Protein 3B79 (pdb70)

Sequence (122 aa):
AKKDPLLNSLIIYVSSRRYYYGLANSPEEALVNGLPLSDDGKLTPFLLLLPRAAEERAGLVAKENRAEELEKISSSSLILPAILVLKGGDDSCVLNSINEETRREAEEVTTLESGVPISSIPLEEDLLEEQYTGRYFLLVKKKQ

CATH classification: 3.90.70.10

Radius of gyration: 13.45 Å; Cα contacts (8 Å, |Δi|>4): 262; chains: 1; bounding box: 28×36×29 Å

Nearest PDB structures (foldseek):
  3b79-assembly1_A  TM=1.005E+00  e=9.082E-26  Vibrio parahaemolyticus RIMD 2210633
  3zua-assembly1_A  TM=8.949E-01  e=6.533E-08  Escherichia coli
  7sgr-assembly1_E  TM=8.546E-01  e=3.065E-07  Escherichia coli CFT073
  8vpb-assembly1_B  TM=8.037E-01  e=1.055E-06  Acetivibrio thermocellus ATCC 27405
  8dck-assembly1_E  TM=7.657E-01  e=1.177E-05  Escherichia coli CFT073

Organism: Vibrio parahaemolyticus serotype O3:K6 (strain RIMD 2210633) (NCBI:txid223926)

Foldseek 3Di:
DDAWLLLALVVVLVVVVFDDDSCQLCPPHDDDVPYDAPVSSQSSQVSRQKGKDKDFDQPVPDDLVQPQKWFQWPPNHIWTFNAADVQQWTFIGTVVNSHTDIDHNVVCNVTTDRMIMRMGGD

InterPro domains:
  IPR003439 ABC transporter-like, ATP-binding domain [PF00005] (487-635)
  IPR003439 ABC transporter-like, ATP-binding domain [PS50893] (469-704)
  IPR003593 AAA+ ATPase domain [SM00382] (495-681)
  IPR005074 Peptidase C39, bacteriocin processing [PS50990] (2-121)
  IPR011527 ABC transporter type 1, transmembrane domain [PF00664] (158-420)
  IPR011527 ABC transporter type 1, transmembrane domain [PS50929] (157-435)
  IPR017750 ATPase, type I secretion system [TIGR03375] (3-698)
  IPR017871 ABC transporter-like, conserved site [PS00211] (607-621)
  IPR027417 P-loop containing nucleoside triphosphate hydrolase [G3DSA:3.40.50.300] (462-703)
  IPR027417 P-loop containing nucleoside triphosphate hydrolase [SSF52540] (459-693)
  IPR036640 ABC transporter type 1, transmembrane domain superfamily [G3DSA:1.20.1560.10] (142-454)
  IPR036640 ABC transporter type 1, transmembrane domain superfamily [SSF90123] (138-452)
  IPR039421 Type 1 protein exporter [PTHR24221] (118-696)

Structure (mmCIF, N/CA/C/O backbone):
data_3B79
#
_entry.id   3B79
#
_cell.length_a   46.173
_cell.length_b   46.173
_cell.length_c   105.975
_cell.angle_alpha   90.00
_cell.angle_beta   90.00
_cell.angle_gamma   90.00
#
_symmetry.space_group_name_H-M   'P 43 21 2'
#
loop_
_entity.id
_entity.type
_entity.pdbx_description
1 polymer 'Toxin secretion ATP-binding protein'
2 water water
#
loop_
_atom_site.group_PDB
_atom_site.id
_atom_site.type_symbol
_atom_site.label_atom_id
_atom_site.label_alt_id
_atom_site.label_comp_id
_atom_site.label_asym_id
_atom_site.label_entity_id
_atom_site.label_seq_id
_atom_site.pdbx_PDB_ins_code
_atom_site.Cartn_x
_atom_site.Cartn_y
_atom_site.Cartn_z
_atom_site.occupancy
_atom_site.B_iso_or_equiv
_atom_site.auth_seq_id
_atom_site.auth_comp_id
_atom_site.auth_asym_id
_atom_site.auth_atom_id
_atom_site.pdbx_PDB_model_num
ATOM 1 N N . ALA A 1 3 ? 17.127 29.823 13.862 1.00 30.64 0 ALA A N 1
ATOM 2 C CA . ALA A 1 3 ? 17.020 28.355 14.118 1.00 29.63 0 ALA A CA 1
ATOM 3 C C . ALA A 1 3 ? 16.128 28.120 15.336 1.00 28.60 0 ALA A C 1
ATOM 4 O O . ALA A 1 3 ? 16.471 28.547 16.425 1.00 30.20 0 ALA A O 1
ATOM 22 N N A LYS A 1 5 ? 14.756 26.092 18.403 0.50 23.83 2 LYS A N 1
ATOM 23 N N B LYS A 1 5 ? 14.733 26.215 18.462 0.50 23.87 2 LYS A N 1
ATOM 24 C CA A LYS A 1 5 ? 15.283 25.049 19.308 0.50 22.06 2 LYS A CA 1
ATOM 25 C CA B LYS A 1 5 ? 15.318 25.253 19.413 0.50 22.00 2 LYS A CA 1
ATOM 26 C C A LYS A 1 5 ? 14.232 24.427 20.226 0.50 19.79 2 LYS A C 1
ATOM 27 C C B LYS A 1 5 ? 14.322 24.650 20.418 0.50 19.92 2 LYS A C 1
ATOM 28 O O A LYS A 1 5 ? 14.478 23.395 20.851 0.50 19.28 2 LYS A O 1
ATOM 29 O O B LYS A 1 5 ? 14.672 23.816 21.252 0.50 20.43 2 LYS A O 1
ATOM 40 N N . ASP A 1 6 ? 13.067 25.054 20.304 1.00 16.29 3 ASP A N 1
ATOM 41 C CA . ASP A 1 6 ? 12.025 24.619 21.227 1.00 15.70 3 ASP A CA 1
ATOM 42 C C . ASP A 1 6 ? 11.085 23.685 20.424 1.00 14.43 3 ASP A C 1
ATOM 43 O O . ASP A 1 6 ? 10.333 24.161 19.573 1.00 13.70 3 ASP A O 1
ATOM 48 N N . PRO A 1 7 ? 11.113 22.372 20.684 1.00 14.44 4 PRO A N 1
ATOM 49 C CA . PRO A 1 7 ? 10.299 21.480 19.843 1.00 14.29 4 PRO A CA 1
ATOM 50 C C . PRO A 1 7 ? 8.785 21.714 19.977 1.00 12.93 4 PRO A C 1
ATOM 51 O O . PRO A 1 7 ? 8.086 21.617 18.976 1.00 12.03 4 PRO A O 1
ATOM 55 N N . LEU A 1 8 ? 8.269 21.966 21.184 1.00 11.88 5 LEU A N 1
ATOM 56 C CA . LEU A 1 8 ? 6.845 22.173 21.356 1.00 11.89 5 LEU A CA 1
ATOM 57 C C . LEU A 1 8 ? 6.411 23.461 20.690 1.00 10.99 5 LEU A C 1
ATOM 58 O O . LEU A 1 8 ? 5.321 23.524 20.107 1.00 11.68 5 LEU A O 1
ATOM 63 N N . LEU A 1 9 ? 7.225 24.504 20.790 1.00 11.79 6 LEU A N 1
ATOM 64 C CA . LEU A 1 9 ? 6.918 25.761 20.122 1.00 11.32 6 LEU A CA 1
ATOM 65 C C . LEU A 1 9 ? 6.926 25.551 18.602 1.00 11.28 6 LEU A C 1
ATOM 66 O O . LEU A 1 9 ? 6.032 26.052 17.897 1.00 11.86 6 LEU A O 1
ATOM 71 N N . ASN A 1 10 ? 7.906 24.799 18.082 1.00 10.75 7 ASN A N 1
ATOM 72 C CA . ASN A 1 10 ? 7.912 24.526 16.648 1.00 10.71 7 ASN A CA 1
ATOM 73 C C . ASN A 1 10 ? 6.613 23.826 16.238 1.00 9.62 7 ASN A C 1
ATOM 74 O O . ASN A 1 10 ? 5.987 24.156 15.212 1.00 10.71 7 ASN A O 1
ATOM 79 N N . SER A 1 11 ? 6.218 22.827 17.027 1.00 9.89 8 SER A N 1
ATOM 80 C CA . SER A 1 11 ? 5.007 22.076 16.689 1.00 10.23 8 SER A CA 1
ATOM 81 C C . SER A 1 11 ? 3.766 22.989 16.729 1.00 9.85 8 SER A C 1
ATOM 82 O O . SER A 1 11 ? 2.895 22.919 15.860 1.00 10.30 8 SER A O 1
ATOM 85 N N . LEU A 1 12 ? 3.688 23.860 17.748 1.00 10.23 9 LEU A N 1
ATOM 86 C CA . LEU A 1 12 ? 2.531 24.745 17.871 1.00 11.16 9 LEU A CA 1
ATOM 87 C C . LEU A 1 12 ? 2.490 25.760 16.732 1.00 11.32 9 LEU A C 1
ATOM 88 O O . LEU A 1 12 ? 1.408 26.062 16.215 1.00 11.35 9 LEU A O 1
ATOM 93 N N A ILE A 1 13 ? 3.648 26.284 16.344 0.60 10.82 10 ILE A N 1
ATOM 94 N N B ILE A 1 13 ? 3.637 26.331 16.360 0.40 11.64 10 ILE A N 1
ATOM 95 C CA A ILE A 1 13 ? 3.706 27.252 15.228 0.60 10.74 10 ILE A CA 1
ATOM 96 C CA B ILE A 1 13 ? 3.610 27.298 15.240 0.40 13.04 10 ILE A CA 1
ATOM 97 C C A ILE A 1 13 ? 3.235 26.582 13.973 0.60 11.09 10 ILE A C 1
ATOM 98 C C B ILE A 1 13 ? 3.281 26.609 13.928 0.40 12.89 10 ILE A C 1
ATOM 99 O O A ILE A 1 13 ? 2.450 27.187 13.211 0.60 9.59 10 ILE A O 1
ATOM 100 O O B ILE A 1 13 ? 2.630 27.221 13.105 0.40 11.47 10 ILE A O 1
ATOM 109 N N . TYR A 1 14 ? 3.667 25.349 13.730 1.00 11.08 11 TYR A N 1
ATOM 110 C CA . TYR A 1 14 ? 3.204 24.631 12.526 1.00 10.84 11 TYR A CA 1
ATOM 111 C C . TYR A 1 14 ? 1.672 24.543 12.552 1.00 10.19 11 TYR A C 1
ATOM 112 O O . TYR A 1 14 ? 1.010 24.863 11.550 1.00 10.93 11 TYR A O 1
ATOM 121 N N . VAL A 1 15 ? 1.075 24.130 13.681 1.00 10.29 12 VAL A N 1
ATOM 122 C CA . VAL A 1 15 ? -0.356 23.997 13.688 1.00 10.87 12 VAL A CA 1
ATOM 123 C C . VAL A 1 15 ? -1.056 25.340 13.516 1.00 10.63 12 VAL A C 1
ATOM 124 O O . VAL A 1 15 ? -2.084 25.439 12.825 1.00 11.25 12 VAL A O 1
ATOM 128 N N A SER A 1 16 ? -0.581 26.388 14.180 0.60 10.68 13 SER A N 1
ATOM 129 N N B SER A 1 16 ? -0.477 26.384 14.108 0.40 11.32 13 SER A N 1
ATOM 130 C CA A SER A 1 16 ? -1.170 27.719 14.034 0.60 10.13 13 SER A CA 1
ATOM 131 C CA B SER A 1 16 ? -0.932 27.744 13.889 0.40 11.23 13 SER A CA 1
ATOM 132 C C A SER A 1 16 ? -1.207 28.119 12.554 0.60 9.69 13 SER A C 1
ATOM 133 C C B SER A 1 16 ? -0.946 28.087 12.402 0.40 10.41 13 SER A C 1
ATOM 134 O O A SER A 1 16 ? -2.246 28.546 12.054 0.60 11.30 13 SER A O 1
ATOM 135 O O B SER A 1 16 ? -1.933 28.625 11.878 0.40 12.33 13 SER A O 1
ATOM 140 N N A ARG A 1 17 ? -0.068 27.934 11.891 0.50 11.86 14 ARG A N 1
ATOM 141 N N B ARG A 1 17 ? 0.147 27.783 11.701 0.50 12.69 14 ARG A N 1
ATOM 142 C CA A ARG A 1 17 ? 0.061 28.231 10.447 0.50 12.09 14 ARG A CA 1
ATOM 143 C CA B ARG A 1 17 ? 0.181 28.204 10.319 0.50 13.39 14 ARG A CA 1
ATOM 144 C C A ARG A 1 17 ? -0.849 27.350 9.585 0.50 9.69 14 ARG A C 1
ATOM 145 C C B ARG A 1 17 ? -0.699 27.282 9.479 0.50 11.36 14 ARG A C 1
ATOM 146 O O A ARG A 1 17 ? -1.442 27.829 8.596 0.50 12.11 14 ARG A O 1
ATOM 147 O O B ARG A 1 17 ? -1.142 27.665 8.391 0.50 16.29 14 ARG A O 1
ATOM 162 N N . TYR A 1 18 ? -0.973 26.071 9.978 1.00 12.35 15 TYR A N 1
ATOM 163 C CA . TYR A 1 18 ? -1.898 25.187 9.280 1.00 12.27 15 TYR A CA 1
ATOM 164 C C . TYR A 1 18 ? -3.335 25.750 9.313 1.00 12.18 15 TYR A C 1
ATOM 165 O O . TYR A 1 18 ? -4.133 25.529 8.378 1.00 13.91 15 TYR A O 1
ATOM 174 N N A TYR A 1 19 ? -3.663 26.465 10.395 0.60 11.70 16 TYR A N 1
ATOM 175 N N B TYR A 1 19 ? -3.650 26.500 10.371 0.40 12.56 16 TYR A N 1
ATOM 176 C CA A TYR A 1 19 ? -4.952 27.114 10.526 0.60 12.65 16 TYR A CA 1
ATOM 177 C CA B TYR A 1 19 ? -4.951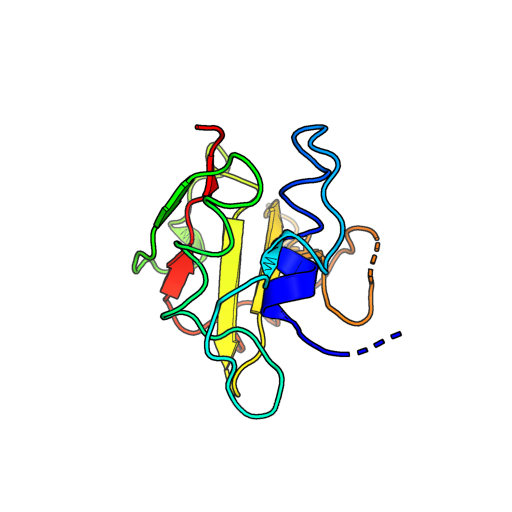 27.149 10.493 0.40 13.68 16 TYR A CA 1
ATOM 178 C C A TYR A 1 19 ? -4.975 28.532 9.962 0.60 13.45 16 TYR A C 1
ATOM 179 C C B TYR A 1 19 ? -4.931 28.601 10.053 0.40 14.44 16 TYR A C 1
ATOM 180 O O A TYR A 1 19 ? -5.984 29.235 10.115 0.60 13.76 16 TYR A O 1
ATOM 181 O O B TYR A 1 19 ? -5.846 29.388 10.360 0.40 14.73 16 TYR A O 1
ATOM 198 N N . GLY A 1 20 ? -3.890 28.956 9.313 1.00 14.51 17 GLY A N 1
ATOM 199 C CA . GLY A 1 20 ? -3.815 30.316 8.742 1.00 15.74 17 GLY A CA 1
ATOM 200 C C . GLY A 1 20 ? -3.733 31.391 9.787 1.00 18.22 17 GLY A C 1
ATOM 201 O O . GLY A 1 20 ? -4.097 32.546 9.514 1.00 21.12 17 GLY A O 1
ATOM 202 N N . LEU A 1 21 ? -3.249 31.051 10.976 1.00 19.52 18 LEU A N 1
ATOM 203 C CA . LEU A 1 21 ? -3.175 32.013 12.041 1.00 21.09 18 LEU A CA 1
ATOM 204 C C . LEU A 1 21 ? -1.739 32.500 12.113 1.00 23.25 18 LEU A C 1
ATOM 205 O O . LEU A 1 21 ? -0.802 31.675 12.300 1.00 23.93 18 LEU A O 1
ATOM 210 N N . ALA A 1 22 ? -1.588 33.819 12.000 1.00 24.77 19 ALA A N 1
ATOM 211 C CA . ALA A 1 22 ? -0.305 34.502 11.982 1.00 28.71 19 ALA A CA 1
ATOM 212 C C . ALA A 1 22 ? 0.066 34.810 13.417 1.00 30.88 19 ALA A C 1
ATOM 213 O O . ALA A 1 22 ? -0.597 35.578 14.126 1.00 33.83 19 ALA A O 1
ATOM 215 N N . ASN A 1 23 ? 1.127 34.210 13.872 1.00 32.01 20 ASN A N 1
ATOM 216 C CA . ASN A 1 23 ? 1.502 34.441 15.253 1.00 32.49 20 ASN A CA 1
ATOM 217 C C . ASN A 1 23 ? 2.957 34.327 15.243 1.00 32.77 20 ASN A C 1
ATOM 218 O O . ASN A 1 23 ? 3.490 33.333 14.748 1.00 34.25 20 ASN A O 1
ATOM 223 N N . SER A 1 24 ? 3.620 35.345 15.770 1.00 32.51 21 SER A N 1
ATOM 224 C CA . SER A 1 24 ? 5.023 35.237 15.953 1.00 32.05 21 SER A CA 1
ATOM 225 C C . SER A 1 24 ? 5.230 34.221 17.079 1.00 31.29 21 SER A C 1
ATOM 226 O O . SER A 1 24 ? 4.396 34.132 18.010 1.00 29.44 21 SER A O 1
ATOM 229 N N . PRO A 1 25 ? 6.310 33.439 16.988 1.00 31.36 22 PRO A N 1
ATOM 230 C CA . PRO A 1 25 ? 6.722 32.708 18.179 1.00 31.69 22 PRO A CA 1
ATOM 231 C C . PRO A 1 25 ? 6.733 33.580 19.466 1.00 31.46 22 PRO A C 1
ATOM 232 O O . PRO A 1 25 ? 6.471 33.037 20.556 1.00 29.79 22 PRO A O 1
ATOM 236 N N A GLU A 1 26 ? 7.030 34.885 19.343 0.60 31.44 23 GLU A N 1
ATOM 237 N N B GLU A 1 26 ? 6.975 34.886 19.332 0.40 30.79 23 GLU A N 1
ATOM 238 C CA A GLU A 1 26 ? 7.010 35.850 20.468 0.60 31.86 23 GLU A CA 1
ATOM 239 C CA B GLU A 1 26 ? 7.012 35.819 20.466 0.40 30.35 23 GLU A CA 1
ATOM 240 C C A GLU A 1 26 ? 5.648 35.979 21.149 0.60 30.44 23 GLU A C 1
ATOM 241 C C B GLU A 1 26 ? 5.657 36.026 21.153 0.40 29.73 23 GLU A C 1
ATOM 242 O O A GLU A 1 26 ? 5.539 35.817 22.374 0.60 30.59 23 GLU A O 1
ATOM 243 O O B GLU A 1 26 ? 5.563 35.965 22.387 0.40 29.90 23 GLU A O 1
ATOM 254 N N . ALA A 1 27 ? 4.611 36.257 20.360 1.00 29.01 24 ALA A N 1
ATOM 255 C CA . ALA A 1 27 ? 3.246 36.341 20.872 1.00 27.10 24 ALA A CA 1
ATOM 256 C C . ALA A 1 27 ? 2.868 35.063 21.609 1.00 24.65 24 ALA A C 1
ATOM 257 O O . ALA A 1 27 ? 2.178 35.108 22.648 1.00 24.71 24 ALA A O 1
ATOM 259 N N . LEU A 1 28 ? 3.324 33.925 21.095 1.00 21.74 25 LEU A N 1
ATOM 260 C CA . LEU A 1 28 ? 2.853 32.657 21.667 1.00 21.20 25 LEU A CA 1
ATOM 261 C C . LEU A 1 28 ? 3.418 32.368 23.038 1.00 20.91 25 LEU A C 1
ATOM 262 O O . LEU A 1 28 ? 2.819 31.627 23.829 1.00 21.78 25 LEU A O 1
ATOM 267 N N . VAL A 1 29 ? 4.593 32.912 23.329 1.00 19.37 26 VAL A N 1
ATOM 268 C CA . VAL A 1 29 ? 5.176 32.678 24.664 1.00 22.12 26 VAL A CA 1
ATOM 269 C C . VAL A 1 29 ? 5.045 33.887 25.591 1.00 22.30 26 VAL A C 1
ATOM 270 O O . VAL A 1 29 ? 5.508 33.835 26.731 1.00 22.69 26 VAL A O 1
ATOM 274 N N . ASN A 1 30 ? 4.416 34.969 25.120 1.00 23.45 27 ASN A N 1
ATOM 275 C CA . ASN A 1 30 ? 4.364 36.224 25.902 1.00 25.19 27 ASN A CA 1
ATOM 276 C C . ASN A 1 30 ? 3.705 36.060 27.253 1.00 25.13 27 ASN A C 1
ATOM 277 O O . ASN A 1 30 ? 2.555 35.645 27.338 1.00 25.35 27 ASN A O 1
ATOM 282 N N . GLY A 1 31 ? 4.423 36.442 28.306 1.00 25.75 28 GLY A N 1
ATOM 283 C CA . GLY A 1 31 ? 3.893 36.346 29.663 1.00 26.27 28 GLY A CA 1
ATOM 284 C C . GLY A 1 31 ? 3.884 34.946 30.278 1.00 26.32 28 GLY A C 1
ATOM 285 O O . GLY A 1 31 ? 3.296 34.748 31.355 1.00 28.18 28 GLY A O 1
ATOM 286 N N . LEU A 1 32 ? 4.496 33.964 29.609 1.00 23.96 29 LEU A N 1
ATOM 287 C CA . LEU A 1 32 ? 4.541 32.598 30.149 1.00 22.67 29 LEU A CA 1
ATOM 288 C C . LEU A 1 32 ? 5.872 32.275 30.823 1.00 22.22 29 LEU A C 1
ATOM 289 O O . LEU A 1 32 ? 6.933 32.696 30.392 1.00 22.68 29 LEU A O 1
ATOM 294 N N . PRO A 1 33 ? 5.823 31.523 31.942 1.00 21.15 30 PRO A N 1
ATOM 295 C CA . PRO A 1 33 ? 7.068 31.158 32.618 1.00 21.20 30 PRO A CA 1
ATOM 296 C C . PRO A 1 33 ? 7.775 29.953 32.043 1.00 21.02 30 PRO A C 1
ATOM 297 O O . PRO A 1 33 ? 7.542 28.802 32.467 1.00 20.00 30 PRO A O 1
ATOM 301 N N . LEU A 1 34 ? 8.611 30.196 31.039 1.00 21.31 31 LEU A N 1
ATOM 302 C CA . LEU A 1 34 ? 9.319 29.108 30.357 1.00 22.22 31 LEU A CA 1
ATOM 303 C C . LEU A 1 34 ? 10.357 28.347 31.206 1.00 23.31 31 LEU A C 1
ATOM 304 O O . LEU A 1 34 ? 10.938 28.895 32.190 1.00 25.21 31 LEU A O 1
ATOM 309 N N . SER A 1 35 ? 10.624 27.095 30.837 1.00 25.18 32 SER A N 1
ATOM 310 C CA . SER A 1 35 ? 11.702 26.273 31.448 1.00 26.90 32 SER A CA 1
ATOM 311 C C . SER A 1 35 ? 12.909 26.124 30.575 1.00 28.21 32 SER A C 1
ATOM 312 O O . SER A 1 35 ? 12.818 25.504 29.499 1.00 28.81 32 SER A O 1
ATOM 315 N N A ASP A 1 36 ? 14.052 26.664 31.025 0.50 28.46 33 ASP A N 1
ATOM 316 N N B ASP A 1 36 ? 14.059 26.646 31.022 0.50 28.59 33 ASP A N 1
ATOM 317 C CA A ASP A 1 36 ? 15.292 26.617 30.237 0.50 28.93 33 ASP A CA 1
ATOM 318 C CA B ASP A 1 36 ? 15.278 26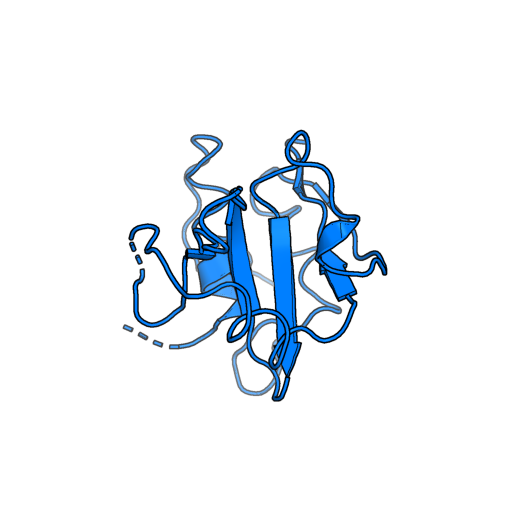.620 30.200 0.50 29.18 33 ASP A CA 1
ATOM 319 C C A ASP A 1 36 ? 14.953 27.198 28.868 0.50 27.67 33 ASP A C 1
ATOM 320 C C B ASP A 1 36 ? 14.951 27.212 28.848 0.50 27.87 33 ASP A C 1
ATOM 321 O O A ASP A 1 36 ? 15.408 26.686 27.840 0.50 28.54 33 ASP A O 1
ATOM 322 O O B ASP A 1 36 ? 15.417 26.724 27.811 0.50 28.82 33 ASP A O 1
ATOM 331 N N . GLY A 1 37 ? 14.128 28.254 28.877 1.00 26.87 34 GLY A N 1
ATOM 332 C CA . GLY A 1 37 ? 13.762 28.998 27.683 1.00 25.79 34 GLY A CA 1
ATOM 333 C C . GLY A 1 37 ? 12.769 28.326 26.744 1.00 23.35 34 GLY A C 1
ATOM 334 O O . GLY A 1 37 ? 12.618 28.765 25.608 1.00 24.62 34 GLY A O 1
ATOM 335 N N . LYS A 1 38 ? 12.107 27.269 27.219 1.00 21.29 35 LYS A N 1
ATOM 336 C CA . LYS A 1 38 ? 11.263 26.433 26.366 1.00 19.71 35 LYS A CA 1
ATOM 337 C C . LYS A 1 38 ? 9.866 26.223 26.952 1.00 17.78 35 LYS A C 1
ATOM 338 O O . LYS A 1 38 ? 9.638 26.200 28.175 1.00 18.04 35 LYS A O 1
ATOM 344 N N . LEU A 1 39 ? 8.929 26.036 26.038 1.00 15.06 36 LEU A N 1
ATOM 345 C CA . LEU A 1 39 ? 7.600 25.566 26.425 1.00 14.68 36 LEU A CA 1
ATOM 346 C C . LEU A 1 39 ? 7.665 24.144 26.995 1.00 15.34 36 LEU A C 1
ATOM 347 O O . LEU A 1 39 ? 8.582 23.364 26.686 1.00 17.19 36 LEU A O 1
ATOM 352 N N . THR A 1 40 ? 6.695 23.827 27.846 1.00 13.52 37 THR A N 1
ATOM 353 C CA . THR A 1 40 ? 6.513 22.454 28.344 1.00 14.20 37 THR A CA 1
ATOM 354 C C . THR A 1 40 ? 5.049 22.108 28.108 1.00 12.52 37 THR A C 1
ATOM 355 O O . THR A 1 40 ? 4.250 22.981 27.809 1.00 13.07 37 THR A O 1
ATOM 359 N N . PRO A 1 41 ? 4.689 20.829 28.289 1.00 12.91 38 PRO A N 1
ATOM 360 C CA . PRO A 1 41 ? 3.280 20.464 28.160 1.00 12.69 38 PRO A CA 1
ATOM 361 C C . PRO A 1 41 ? 2.342 21.245 29.100 1.00 11.85 38 PRO A C 1
ATOM 362 O O . PRO A 1 41 ? 1.176 21.461 28.776 1.00 12.92 38 PRO A O 1
ATOM 366 N N . PHE A 1 42 ? 2.875 21.668 30.247 1.00 11.55 39 PHE A N 1
ATOM 367 C CA . PHE A 1 42 ? 2.050 22.438 31.178 1.00 12.06 39 PHE A CA 1
ATOM 368 C C . PHE A 1 42 ? 1.665 23.800 30.676 1.00 12.01 39 PHE A C 1
ATOM 369 O O . PHE A 1 42 ? 0.623 24.336 31.083 1.00 13.14 39 PHE A O 1
ATOM 377 N N A LEU A 1 43 ? 2.508 24.407 29.835 0.60 12.12 40 LEU A N 1
ATOM 378 N N B LEU A 1 43 ? 2.516 24.336 29.803 0.40 12.38 40 LEU A N 1
ATOM 379 C CA A LEU A 1 43 ? 2.268 25.771 29.353 0.60 12.28 40 LEU A CA 1
ATOM 380 C CA B LEU A 1 43 ? 2.350 25.655 29.248 0.40 12.16 40 LEU A CA 1
ATOM 381 C C A LEU A 1 43 ? 1.576 25.818 28.001 0.60 11.48 40 LEU A C 1
ATOM 382 C C B LEU A 1 43 ? 1.701 25.582 27.862 0.40 11.48 40 LEU A C 1
ATOM 383 O O A LEU A 1 43 ? 1.130 26.868 27.574 0.60 12.56 40 LEU A O 1
ATOM 384 O O B LEU A 1 43 ? 1.294 26.605 27.324 0.40 11.89 40 LEU A O 1
ATOM 393 N N A LEU A 1 44 ? 1.583 24.694 27.297 0.50 12.28 41 LEU A N 1
ATOM 394 N N B LEU A 1 44 ? 1.644 24.399 27.253 0.50 12.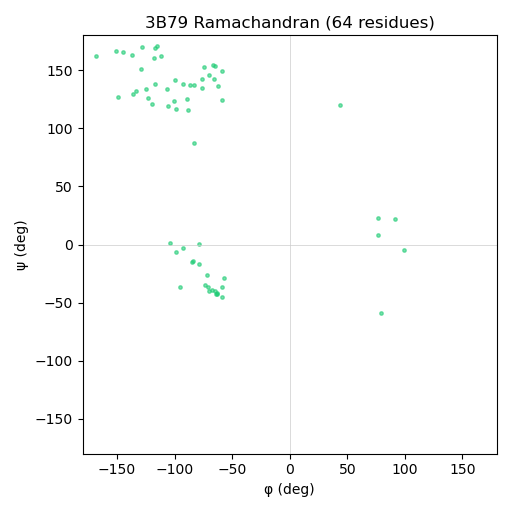50 41 LEU A N 1
ATOM 395 C CA A LEU A 1 44 ? 1.154 24.655 25.895 0.50 11.76 41 LEU A CA 1
ATOM 396 C CA B LEU A 1 44 ? 1.162 24.386 25.876 0.50 12.69 41 LEU A CA 1
ATOM 397 C C A LEU A 1 44 ? -0.312 25.061 25.688 0.50 12.32 41 LEU A C 1
ATOM 398 C C B LEU A 1 44 ? -0.241 25.019 25.728 0.50 12.62 41 LEU A C 1
ATOM 399 O O A LEU A 1 44 ? -0.637 25.715 24.693 0.50 12.87 41 LEU A O 1
ATOM 400 O O B LEU A 1 44 ? -0.428 25.848 24.840 0.50 13.52 41 LEU A O 1
ATOM 409 N N . PRO A 1 45 ? -1.222 24.657 26.590 1.00 12.13 42 PRO A N 1
ATOM 410 C CA . PRO A 1 45 ? -2.579 25.199 26.401 1.00 13.20 42 PRO A CA 1
ATOM 411 C C . PRO A 1 45 ? -2.640 26.726 26.408 1.00 12.52 42 PRO A C 1
ATOM 412 O O . PRO A 1 45 ? -3.368 27.299 25.602 1.00 13.44 42 PRO A O 1
ATOM 416 N N . ARG A 1 46 ? -1.888 27.375 27.293 1.00 12.66 43 ARG A N 1
ATOM 417 C CA . ARG A 1 46 ? -1.908 28.854 27.322 1.00 12.87 43 ARG A CA 1
ATOM 418 C C . ARG A 1 46 ? -1.211 29.440 26.107 1.00 12.20 43 ARG A C 1
ATOM 419 O O . ARG A 1 46 ? -1.661 30.485 25.588 1.00 13.55 43 ARG A O 1
ATOM 427 N N . ALA A 1 47 ? -0.127 28.805 25.629 1.00 13.00 44 ALA A N 1
ATOM 428 C CA . ALA A 1 47 ? 0.488 29.257 24.367 1.00 12.26 44 ALA A CA 1
ATOM 429 C C . ALA A 1 47 ? -0.478 29.101 23.201 1.00 12.82 44 ALA A C 1
ATOM 430 O O . ALA A 1 47 ? -0.553 29.978 22.315 1.00 13.19 44 ALA A O 1
ATOM 432 N N . ALA A 1 48 ? -1.186 27.983 23.164 1.00 12.45 45 ALA A N 1
ATOM 433 C CA . ALA A 1 48 ? -2.177 27.790 22.102 1.00 12.56 45 ALA A CA 1
ATOM 434 C C . ALA A 1 48 ? -3.264 28.867 22.149 1.00 12.65 45 ALA A C 1
ATOM 435 O O . ALA A 1 48 ? -3.675 29.387 21.105 1.00 12.49 45 ALA A O 1
ATOM 437 N N A GLU A 1 49 ? -3.719 29.209 23.366 0.50 12.82 46 GLU A N 1
ATOM 438 N N B GLU A 1 49 ? -3.735 29.204 23.355 0.50 13.03 46 GLU A N 1
ATOM 439 C CA A GLU A 1 49 ? -4.718 30.269 23.507 0.50 13.42 46 GLU A CA 1
ATOM 440 C CA B GLU A 1 49 ? -4.751 30.242 23.445 0.50 14.19 46 GLU A CA 1
ATOM 441 C C A GLU A 1 49 ? -4.213 31.552 22.867 0.50 14.19 46 GLU A C 1
ATOM 442 C C B GLU A 1 49 ? -4.232 31.581 22.904 0.50 14.31 46 GLU A C 1
ATOM 443 O O A GLU A 1 49 ? -4.946 32.222 22.146 0.50 15.33 46 GLU A O 1
ATOM 444 O O B GLU A 1 49 ? -4.981 32.322 22.274 0.50 15.15 46 GLU A O 1
ATOM 455 N N . ARG A 1 50 ? -2.946 31.869 23.096 1.00 14.79 47 ARG A N 1
ATOM 456 C CA . ARG A 1 50 ? -2.368 33.112 22.544 1.00 15.91 47 ARG A CA 1
ATOM 457 C C . ARG A 1 50 ? -2.303 33.074 21.033 1.00 16.85 47 ARG A C 1
ATOM 458 O O . ARG A 1 50 ? -2.215 34.121 20.383 1.00 19.40 47 ARG A O 1
ATOM 466 N N . ALA A 1 51 ? -2.300 31.867 20.466 1.00 15.79 48 ALA A N 1
ATOM 467 C CA . ALA A 1 51 ? -2.333 31.697 19.007 1.00 16.77 48 ALA A CA 1
ATOM 468 C C . ALA A 1 51 ? -3.756 31.757 18.399 1.00 16.23 48 ALA A C 1
ATOM 469 O O . ALA A 1 51 ? -3.884 31.868 17.175 1.00 18.88 48 ALA A O 1
ATOM 471 N N . GLY A 1 52 ? -4.810 31.663 19.212 1.00 15.22 49 GLY A N 1
ATOM 472 C CA . GLY A 1 52 ? -6.194 31.557 18.749 1.00 15.12 49 GLY A CA 1
ATOM 473 C C . GLY A 1 52 ? -6.585 30.118 18.591 1.00 13.98 49 GLY A C 1
ATOM 474 O O . GLY A 1 52 ? -7.573 29.836 17.886 1.00 15.71 49 GLY A O 1
ATOM 475 N N . LEU A 1 53 ? -5.875 29.213 19.288 1.00 13.10 50 LEU A N 1
ATOM 476 C CA . LEU A 1 53 ? -6.154 27.773 19.258 1.00 13.14 50 LEU A CA 1
ATOM 477 C C . LEU A 1 53 ? -6.568 27.278 20.648 1.00 12.98 50 LEU A C 1
ATOM 478 O O . LEU A 1 53 ? -6.414 27.992 21.625 1.00 14.56 50 LEU A O 1
ATOM 483 N N . VAL A 1 54 ? -7.053 26.058 20.703 1.00 13.02 51 VAL A N 1
ATOM 484 C CA . VAL A 1 54 ? -7.302 25.360 21.946 1.00 13.40 51 VAL A CA 1
ATOM 485 C C . VAL A 1 54 ? -6.506 24.074 21.878 1.00 12.71 51 VAL A C 1
ATOM 486 O O . VAL A 1 54 ? -6.602 23.331 20.869 1.00 13.23 51 VAL A O 1
ATOM 490 N N . ALA A 1 55 ? -5.670 23.824 22.895 1.00 12.00 52 ALA A N 1
ATOM 491 C CA . ALA A 1 55 ? -4.893 22.594 22.925 1.00 11.90 52 ALA A CA 1
ATOM 492 C C . ALA A 1 55 ? -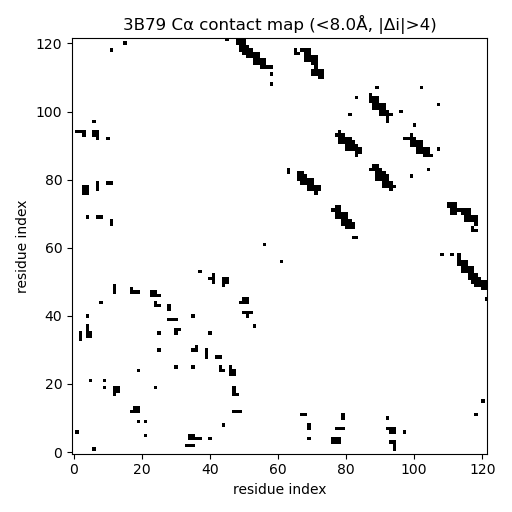5.165 21.865 24.220 1.00 12.42 52 ALA A C 1
ATOM 493 O O . ALA A 1 55 ? -5.104 22.459 25.307 1.00 14.54 52 ALA A O 1
ATOM 495 N N . LYS A 1 56 ? -5.396 20.570 24.118 1.00 11.65 53 LYS A N 1
ATOM 496 C CA . LYS A 1 56 ? -5.738 19.772 25.300 1.00 13.57 53 LYS A CA 1
ATOM 497 C C . LYS A 1 56 ? -4.955 18.456 25.278 1.00 11.38 53 LYS A C 1
ATOM 498 O O . LYS A 1 56 ? -4.966 17.746 24.259 1.00 11.04 53 LYS A O 1
ATOM 504 N N . GLU A 1 57 ? -4.285 18.116 26.386 1.00 10.57 54 GLU A N 1
ATOM 505 C CA . GLU A 1 57 ? -3.467 16.903 26.439 1.00 10.31 54 GLU A CA 1
ATOM 506 C C . GLU A 1 57 ? -4.344 15.703 26.742 1.00 10.05 54 GLU A C 1
ATOM 507 O O . GLU A 1 57 ? -5.232 15.749 27.604 1.00 12.44 54 GLU A O 1
ATOM 513 N N . ASN A 1 58 ? -4.075 14.620 26.025 1.00 10.18 55 ASN A N 1
ATOM 514 C CA . ASN A 1 58 ? -4.785 13.346 26.190 1.00 10.71 55 ASN A CA 1
ATOM 515 C C . ASN A 1 58 ? -3.833 12.180 26.156 1.00 9.70 55 ASN A C 1
ATOM 516 O O . ASN A 1 58 ? -2.742 12.321 25.625 1.00 11.95 55 ASN A O 1
ATOM 521 N N . ARG A 1 59 ? -4.239 11.008 26.625 1.00 11.93 56 ARG A N 1
ATOM 522 C CA . ARG A 1 59 ? -3.473 9.786 26.443 1.00 11.80 56 ARG A CA 1
ATOM 523 C C . ARG A 1 59 ? -4.141 8.920 25.412 1.00 12.07 56 ARG A C 1
ATOM 524 O O . ARG A 1 59 ? -5.371 8.715 25.456 1.00 14.70 56 ARG A O 1
ATOM 532 N N . ALA A 1 60 ? -3.354 8.385 24.480 1.00 11.48 57 ALA A N 1
ATOM 533 C CA . ALA A 1 60 ? -3.852 7.352 23.543 1.00 11.30 57 ALA A CA 1
ATOM 534 C C . ALA A 1 60 ? -2.663 6.631 22.956 1.00 11.43 57 ALA A C 1
ATOM 535 O O . ALA A 1 60 ? -1.596 7.251 22.732 1.00 12.38 57 ALA A O 1
ATOM 537 N N A GLU A 1 61 ? -2.811 5.343 22.669 0.50 10.81 58 GLU A N 1
ATOM 538 N N B GLU A 1 61 ? -2.842 5.354 22.625 0.50 11.76 58 GLU A N 1
ATOM 539 C CA A GLU A 1 61 ? -1.775 4.659 21.895 0.50 11.30 58 GLU A CA 1
ATOM 540 C CA B GLU A 1 61 ? -1.851 4.661 21.793 0.50 11.79 58 GLU A CA 1
ATOM 541 C C A GLU A 1 61 ? -1.769 5.261 20.482 0.50 10.56 58 GLU A C 1
ATOM 542 C C B GLU A 1 61 ? -1.769 5.356 20.458 0.50 11.16 58 GLU A C 1
ATOM 543 O O A GLU A 1 61 ? -2.813 5.640 19.960 0.50 11.17 58 GLU A O 1
ATOM 544 O O B GLU A 1 61 ? -2.757 5.883 19.954 0.50 11.40 58 GLU A O 1
ATOM 555 N N . LEU A 1 62 ? -0.600 5.289 19.843 1.00 10.68 59 LEU A N 1
ATOM 556 C CA . LEU A 1 62 ? -0.401 6.013 18.563 1.00 10.87 59 LEU A CA 1
ATOM 557 C C . LEU A 1 62 ? -1.438 5.608 17.514 1.00 11.29 59 LEU A C 1
ATOM 558 O O . LEU A 1 62 ? -1.992 6.448 16.811 1.00 11.93 59 LEU A O 1
ATOM 563 N N . GLU A 1 63 ? -1.644 4.299 17.398 1.00 11.13 60 GLU A N 1
ATOM 564 C CA . GLU A 1 63 ? -2.517 3.766 16.338 1.00 12.30 60 GLU A CA 1
ATOM 565 C C . GLU A 1 63 ? -4.002 3.913 16.678 1.00 12.11 60 GLU A C 1
ATOM 566 O O . GLU A 1 63 ? -4.859 3.562 15.842 1.00 12.70 60 GLU A O 1
ATOM 572 N N . LYS A 1 64 ? -4.320 4.492 17.842 1.00 11.33 61 LYS A N 1
ATOM 573 C CA . LYS A 1 64 ? -5.703 4.799 18.200 1.00 12.24 61 LYS A CA 1
ATOM 574 C C . LYS A 1 64 ? -6.070 6.257 17.955 1.00 13.04 61 LYS A C 1
ATOM 575 O O . LYS A 1 64 ? -7.243 6.630 18.087 1.00 16.23 61 LYS A O 1
ATOM 581 N N . ILE A 1 65 ? -5.100 7.078 17.582 1.00 12.17 62 ILE A N 1
ATOM 582 C CA . ILE A 1 65 ? -5.363 8.504 17.312 1.00 12.80 62 ILE A CA 1
ATOM 583 C C . ILE A 1 65 ? -6.066 8.582 15.929 1.00 13.51 62 ILE A C 1
ATOM 584 O O . ILE A 1 65 ? -5.542 8.052 14.940 1.00 15.23 62 ILE A O 1
ATOM 589 N N A SER A 1 66 ? -7.247 9.214 15.885 0.50 12.60 63 SER A N 1
ATOM 590 N N B SER A 1 66 ? -7.218 9.225 15.854 0.50 13.09 63 SER A N 1
ATOM 591 C CA A SER A 1 66 ? -8.013 9.352 14.629 0.50 11.75 63 SER A CA 1
ATOM 592 C CA B SER A 1 66 ? -7.893 9.244 14.567 0.50 12.65 63 SER A CA 1
ATOM 593 C C A SER A 1 66 ? -7.322 10.288 13.637 0.50 11.68 63 SER A C 1
ATOM 594 C C B SER A 1 66 ? -7.337 10.305 13.635 0.50 12.56 63 SER A C 1
ATOM 595 O O A SER A 1 66 ? -6.929 11.398 13.993 0.50 12.07 63 SER A O 1
ATOM 596 O O B SER A 1 66 ? -7.104 11.444 14.046 0.50 12.08 63 SER A O 1
ATOM 601 N N A SER A 1 67 ? -7.300 9.872 12.376 0.50 10.85 64 SER A N 1
ATOM 602 N N B SER A 1 67 ? -7.232 9.934 12.365 0.50 12.05 64 SER A N 1
ATOM 603 C CA A SER A 1 67 ? -6.856 10.770 11.319 0.50 10.50 64 SER A CA 1
ATOM 604 C CA B SER A 1 67 ? -6.783 10.868 11.346 0.50 12.23 64 SER A CA 1
ATOM 605 C C A SER A 1 67 ? -7.630 12.086 11.350 0.50 10.82 64 SER A C 1
ATOM 606 C C B SER A 1 67 ? -7.644 12.125 11.308 0.50 11.78 64 SER A C 1
ATOM 607 O O A SER A 1 67 ? -7.096 13.153 11.055 0.50 10.82 64 SER A O 1
ATOM 608 O O B SER A 1 67 ? -7.195 13.188 10.881 0.50 11.46 64 SER A O 1
ATOM 613 N N . LEU A 1 68 ? -8.906 12.003 11.735 1.00 11.00 65 LEU A N 1
ATOM 614 C CA . LEU A 1 68 ? -9.795 13.152 11.691 1.00 11.75 65 LEU A CA 1
ATOM 615 C C . LEU A 1 68 ? -9.310 14.314 12.535 1.00 10.95 65 LEU A C 1
ATOM 616 O O . LEU A 1 68 ? -9.630 15.475 12.210 1.00 13.56 65 LEU A O 1
ATOM 621 N N . ILE A 1 69 ? -8.519 14.049 13.600 1.00 10.36 66 ILE A N 1
ATOM 622 C CA . ILE A 1 69 ? -8.139 15.181 14.461 1.00 11.87 66 ILE A CA 1
ATOM 623 C C . ILE A 1 69 ? -6.816 15.803 14.057 1.00 10.78 66 ILE A C 1
ATOM 624 O O . ILE A 1 69 ? -6.422 16.835 14.637 1.00 12.71 66 ILE A O 1
ATOM 629 N N . LEU A 1 70 ? -6.156 15.230 13.058 1.00 10.24 67 LEU A N 1
ATOM 630 C CA . LEU A 1 70 ? -4.805 15.687 12.740 1.00 10.31 67 LEU A CA 1
ATOM 631 C C . LEU A 1 70 ? -4.873 17.042 12.024 1.00 11.68 67 LEU A C 1
ATOM 632 O O . LEU A 1 70 ? -5.851 17.322 11.337 1.00 12.46 67 LEU A O 1
ATOM 637 N N . PRO A 1 71 ? -3.837 17.882 12.138 1.00 10.78 68 PRO A N 1
ATOM 638 C CA . PRO A 1 71 ? -2.557 17.595 12.834 1.00 10.14 68 PRO A CA 1
ATOM 639 C C . PRO A 1 71 ? -2.677 17.655 14.370 1.00 10.02 68 PRO A C 1
ATOM 640 O O . PRO A 1 71 ? -3.387 18.510 14.935 1.00 10.68 68 PRO A O 1
ATOM 644 N N . ALA A 1 72 ? -1.966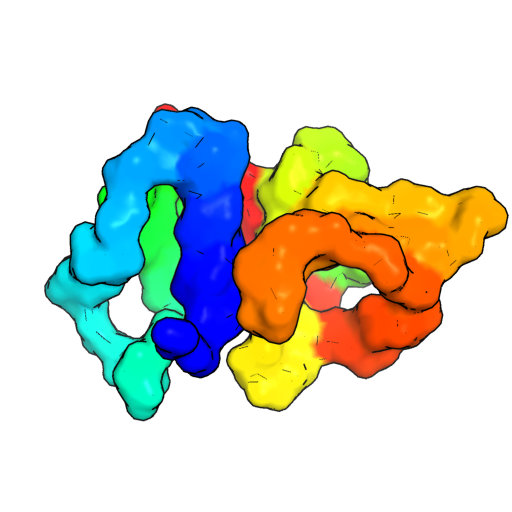 16.738 15.018 1.00 9.62 69 ALA A N 1
ATOM 645 C CA . ALA A 1 72 ? -1.893 16.679 16.497 1.00 8.85 69 ALA A CA 1
ATOM 646 C C . ALA A 1 72 ? -0.458 16.891 16.922 1.00 9.00 69 ALA A C 1
ATOM 647 O O . ALA A 1 72 ? 0.472 16.773 16.100 1.00 10.26 69 ALA A O 1
ATOM 649 N N . ILE A 1 73 ? -0.243 17.265 18.179 1.00 9.46 70 ILE A N 1
ATOM 650 C CA . ILE A 1 73 ? 1.122 17.408 18.652 1.00 8.66 70 ILE A CA 1
ATOM 651 C C . ILE A 1 73 ? 1.467 16.229 19.559 1.00 8.51 70 ILE A C 1
ATOM 652 O O . ILE A 1 73 ? 0.784 16.031 20.576 1.00 10.03 70 ILE A O 1
ATOM 657 N N . LEU A 1 74 ? 2.467 15.439 19.179 1.00 8.99 71 LEU A N 1
ATOM 658 C CA . LEU A 1 74 ? 2.828 14.273 19.981 1.00 9.79 71 LEU A CA 1
ATOM 659 C C . LEU A 1 74 ? 3.914 14.647 20.966 1.00 10.02 71 LEU A C 1
ATOM 660 O O . LEU A 1 74 ? 4.890 15.329 20.612 1.00 11.59 71 LEU A O 1
ATOM 665 N N . VAL A 1 75 ? 3.779 14.156 22.202 1.00 10.53 72 VAL A N 1
ATOM 666 C CA . VAL A 1 75 ? 4.874 14.269 23.161 1.00 11.17 72 VAL A CA 1
ATOM 667 C C . VAL A 1 75 ? 5.760 13.051 23.012 1.00 10.91 72 VAL A C 1
ATOM 668 O O . VAL A 1 75 ? 5.312 11.896 23.067 1.00 11.54 72 VAL A O 1
ATOM 672 N N . LEU A 1 76 ? 7.050 13.310 22.784 1.00 10.97 73 LEU A N 1
ATOM 673 C CA . LEU A 1 76 ? 8.035 12.245 22.496 1.00 12.30 73 LEU A CA 1
ATOM 674 C C . LEU A 1 76 ? 9.001 12.152 23.699 1.00 13.81 73 LEU A C 1
ATOM 675 O O . LEU A 1 76 ? 9.095 13.060 24.516 1.00 15.25 73 LEU A O 1
ATOM 680 N N . LYS A 1 77 ? 9.696 11.032 23.781 1.00 14.11 74 LYS A N 1
ATOM 681 C CA . LYS A 1 77 ? 10.644 10.794 24.883 1.00 16.05 74 LYS A CA 1
ATOM 682 C C . LYS A 1 77 ? 11.715 11.877 24.910 1.00 17.80 74 LYS A C 1
ATOM 683 O O . LYS A 1 77 ? 12.090 12.432 23.884 1.00 18.16 74 LYS A O 1
ATOM 689 N N . GLY A 1 78 ? 12.194 12.166 26.118 1.00 19.16 75 GLY A N 1
ATOM 690 C 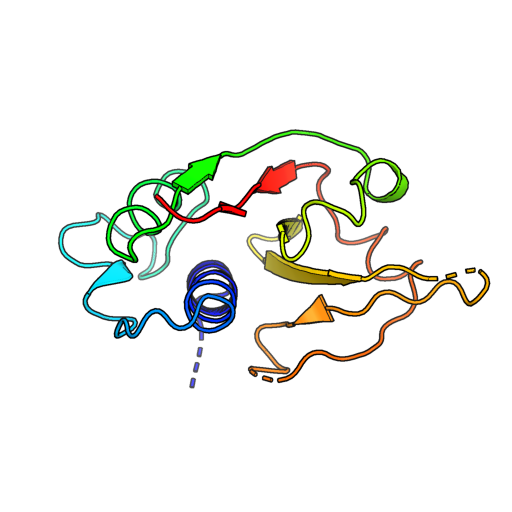CA . GLY A 1 78 ? 13.327 13.072 26.271 1.00 20.21 75 GLY A CA 1
ATOM 691 C C . GLY A 1 78 ? 13.001 14.552 26.105 1.00 19.20 75 GLY A C 1
ATOM 692 O O . GLY A 1 78 ? 13.895 15.323 25.703 1.00 22.89 75 GLY A O 1
ATOM 693 N N . GLY A 1 79 ? 11.734 14.936 26.310 1.00 18.07 76 GLY A N 1
ATOM 694 C CA . GLY A 1 79 ? 11.331 16.344 26.193 1.00 18.13 76 GLY A CA 1
ATOM 695 C C . GLY A 1 79 ? 11.163 16.799 24.753 1.00 17.73 76 GLY A C 1
ATOM 696 O O . GLY A 1 79 ? 11.157 17.989 24.493 1.00 19.87 76 GLY A O 1
ATOM 697 N N A ASP A 1 80 ? 11.042 15.865 23.815 0.50 16.54 77 ASP A N 1
ATOM 698 N N B ASP A 1 80 ? 11.074 15.854 23.816 0.50 17.14 77 ASP A N 1
ATOM 699 C CA A ASP A 1 80 ? 10.890 16.216 22.412 0.50 14.68 77 ASP A CA 1
ATOM 700 C CA B ASP A 1 80 ? 10.891 16.182 22.406 0.50 15.96 77 ASP A CA 1
ATOM 701 C C A ASP A 1 80 ? 9.408 16.164 22.030 0.50 13.49 77 ASP A C 1
ATOM 702 C C B ASP A 1 80 ? 9.393 16.231 22.057 0.50 14.09 77 ASP A C 1
ATOM 703 O O A ASP A 1 80 ? 8.559 15.672 22.801 0.50 13.60 77 ASP A O 1
ATOM 704 O O B ASP A 1 80 ? 8.517 15.893 22.878 0.50 13.90 77 ASP A O 1
ATOM 713 N N . SER A 1 81 ? 9.099 16.655 20.837 1.00 12.38 78 SER A N 1
ATOM 714 C CA . SER A 1 81 ? 7.712 16.665 20.337 1.00 12.66 78 SER A CA 1
ATOM 715 C C . SER A 1 81 ? 7.764 16.744 18.830 1.00 12.35 78 SER A C 1
ATOM 716 O O . SER A 1 81 ? 8.768 17.190 18.244 1.00 13.24 78 SER A O 1
ATOM 719 N N . CYS A 1 82 ? 6.661 16.373 18.220 1.00 10.62 79 CYS A N 1
ATOM 720 C CA . CYS A 1 82 ? 6.511 16.602 16.790 1.00 10.66 79 CYS A CA 1
ATOM 721 C C . CYS A 1 82 ? 5.043 16.789 16.451 1.00 10.10 79 CYS A C 1
ATOM 722 O O . CYS A 1 82 ? 4.160 16.535 17.281 1.00 11.57 79 CYS A O 1
ATOM 725 N N . VAL A 1 83 ? 4.785 17.271 15.240 1.00 9.38 80 VAL A N 1
ATOM 726 C CA . VAL A 1 83 ? 3.434 17.252 14.720 1.00 8.79 80 VAL A CA 1
ATOM 727 C C . VAL A 1 83 ? 3.221 15.891 14.056 1.00 9.90 80 VAL A C 1
ATOM 728 O O . VAL A 1 83 ? 4.094 15.425 13.310 1.00 10.60 80 VAL A O 1
ATOM 732 N N . LEU A 1 84 ? 2.056 15.280 14.283 1.00 8.91 81 LEU A N 1
ATOM 733 C CA . LEU A 1 84 ? 1.622 14.132 13.501 1.00 8.82 81 LEU A CA 1
ATOM 734 C C . LEU A 1 84 ? 0.653 14.661 12.455 1.00 9.50 81 LEU A C 1
ATOM 735 O O . LEU A 1 84 ? -0.438 15.171 12.784 1.00 9.24 81 LEU A O 1
ATOM 740 N N . ASN A 1 85 ? 1.048 14.512 11.187 1.00 10.37 82 ASN A N 1
ATOM 741 C CA . ASN A 1 85 ? 0.221 14.997 10.080 1.00 11.35 82 ASN A CA 1
ATOM 742 C C . ASN A 1 85 ? -0.674 13.899 9.505 1.00 11.98 82 ASN A C 1
ATOM 743 O O . ASN A 1 85 ? -1.829 14.167 9.145 1.00 13.40 82 ASN A O 1
ATOM 748 N N . SER A 1 86 ? -0.173 12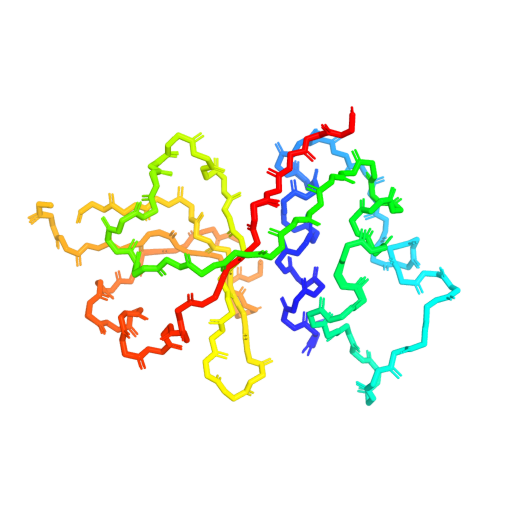.661 9.441 1.00 12.43 83 SER A N 1
ATOM 749 C CA . SER A 1 86 ? -0.946 11.511 8.939 1.00 12.72 83 SER A CA 1
ATOM 750 C C . SER A 1 86 ? -0.214 10.220 9.259 1.00 11.87 83 SER A C 1
ATOM 751 O O . SER A 1 86 ? 0.980 10.248 9.540 1.00 11.91 83 SER A O 1
ATOM 754 N N . ILE A 1 87 ? -0.931 9.096 9.207 1.00 13.73 84 ILE A N 1
ATOM 755 C CA . ILE A 1 87 ? -0.331 7.754 9.300 1.00 14.31 84 ILE A CA 1
ATOM 756 C C . ILE A 1 87 ? -0.900 6.868 8.225 1.00 14.89 84 ILE A C 1
ATOM 757 O O . ILE A 1 87 ? -2.122 6.859 8.025 1.00 17.30 84 ILE A O 1
ATOM 762 N N . ASN A 1 88 ? -0.027 6.169 7.515 1.00 16.21 85 ASN A N 1
ATOM 763 C CA . ASN A 1 88 ? -0.446 5.178 6.548 1.00 16.63 85 ASN A CA 1
ATOM 764 C C . ASN A 1 88 ? -0.144 3.768 7.099 1.00 17.14 85 ASN A C 1
ATOM 765 O O . ASN A 1 88 ? 1.011 3.369 7.177 1.00 16.25 85 ASN A O 1
ATOM 778 N N A GLU A 1 90 ? -0.908 0.902 5.776 0.50 20.49 87 GLU A N 1
ATOM 779 N N B GLU A 1 90 ? -0.856 0.932 5.778 0.50 20.98 87 GLU A N 1
ATOM 780 C CA A GLU A 1 90 ? -0.565 -0.048 4.712 0.50 21.26 87 GLU A CA 1
ATOM 781 C CA B GLU A 1 90 ? -0.601 -0.023 4.699 0.50 22.55 87 GLU A CA 1
ATOM 782 C C A GLU A 1 90 ? 0.926 0.000 4.492 0.50 20.37 87 GLU A C 1
ATOM 783 C C B GLU A 1 90 ? 0.859 0.025 4.267 0.50 20.94 87 GLU A C 1
ATOM 784 O O A GLU A 1 90 ? 1.595 -1.047 4.522 0.50 20.62 87 GLU A O 1
ATOM 785 O O B GLU A 1 90 ? 1.447 -1.000 3.933 0.50 21.59 87 GLU A O 1
ATOM 796 N N . THR A 1 91 ? 1.449 1.215 4.296 1.00 19.20 88 THR A N 1
ATOM 797 C CA . THR A 1 91 ? 2.882 1.380 4.035 1.00 18.23 88 THR A CA 1
ATOM 798 C C . THR A 1 91 ? 3.689 1.453 5.330 1.00 15.86 88 THR A C 1
ATOM 799 O O . THR A 1 91 ? 4.921 1.411 5.302 1.00 17.57 88 THR A O 1
ATOM 803 N N A ARG A 1 92 ? 2.992 1.555 6.464 0.60 15.00 89 ARG A N 1
ATOM 804 N N B ARG A 1 92 ? 2.989 1.569 6.460 0.40 15.60 89 ARG A N 1
ATOM 805 C CA A ARG A 1 92 ? 3.642 1.709 7.785 0.60 14.64 89 ARG A CA 1
ATOM 806 C CA B ARG A 1 92 ? 3.630 1.705 7.782 0.40 15.20 89 ARG A CA 1
ATOM 807 C C A ARG A 1 92 ? 4.591 2.910 7.793 0.60 13.82 89 ARG A C 1
ATOM 808 C C B ARG A 1 92 ? 4.580 2.907 7.805 0.40 14.39 89 ARG A C 1
ATOM 809 O O A ARG A 1 92 ? 5.763 2.816 8.163 0.60 13.80 89 ARG A O 1
ATOM 810 O O B ARG A 1 92 ? 5.750 2.804 8.183 0.40 14.35 89 ARG A O 1
ATOM 825 N N . GLU A 1 93 ? 4.040 4.052 7.400 1.00 13.47 90 GLU A N 1
ATOM 826 C CA . GLU A 1 93 ? 4.774 5.299 7.351 1.00 14.57 90 GLU A CA 1
ATOM 827 C C . GLU A 1 93 ? 3.937 6.339 8.070 1.00 13.93 90 GLU A C 1
ATOM 828 O O . GLU A 1 93 ? 2.706 6.316 7.986 1.00 16.62 90 GLU A O 1
ATOM 834 N N . ALA A 1 94 ? 4.588 7.242 8.777 1.00 12.56 91 ALA A N 1
ATOM 835 C CA . ALA A 1 94 ? 3.913 8.389 9.373 1.00 12.66 91 ALA A CA 1
ATOM 836 C C . ALA A 1 94 ? 4.459 9.638 8.739 1.00 12.22 91 ALA A C 1
ATOM 837 O O . ALA A 1 94 ? 5.662 9.707 8.437 1.00 14.09 91 ALA A O 1
ATOM 839 N N A GLU A 1 95 ? 3.600 10.621 8.543 0.60 11.30 92 GLU A N 1
ATOM 840 N N B GLU A 1 95 ? 3.591 10.630 8.558 0.40 12.49 92 GLU A N 1
ATOM 841 C CA A GLU A 1 95 ? 4.051 11.926 8.131 0.60 11.20 92 GLU A CA 1
ATOM 842 C CA B GLU A 1 95 ? 3.959 11.970 8.096 0.40 13.38 92 GLU A CA 1
ATOM 843 C C A GLU A 1 95 ? 4.054 12.811 9.366 0.60 10.56 92 GLU A C 1
ATOM 844 C C B GLU A 1 95 ? 4.031 12.859 9.344 0.40 11.51 92 GLU A C 1
ATOM 845 O O A GLU A 1 95 ? 3.032 12.896 10.076 0.60 10.76 92 GLU A O 1
ATOM 846 O O B GLU A 1 95 ? 3.021 13.008 10.048 0.40 11.52 92 GLU A O 1
ATOM 857 N N . VAL A 1 96 ? 5.225 13.370 9.651 1.00 9.68 93 VAL A N 1
ATOM 858 C CA . VAL A 1 96 ? 5.439 14.172 10.851 1.00 10.03 93 VAL A CA 1
ATOM 859 C C . VAL A 1 96 ? 6.151 15.471 10.513 1.00 9.28 93 VAL A C 1
ATOM 860 O O . VAL A 1 96 ? 6.839 15.557 9.477 1.00 10.22 93 VAL A O 1
ATOM 864 N N . THR A 1 97 ? 6.028 16.487 11.364 1.00 10.37 94 THR A N 1
ATOM 865 C CA . THR A 1 97 ? 6.796 17.706 11.184 1.00 10.34 94 THR A CA 1
ATOM 866 C C . THR A 1 97 ? 7.632 17.830 12.433 1.00 9.81 94 THR A C 1
ATOM 867 O O . THR A 1 97 ? 7.0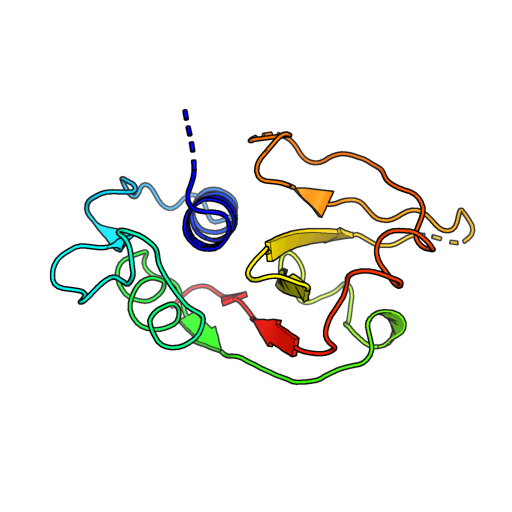96 17.893 13.549 1.00 10.12 94 THR A O 1
ATOM 871 N N . THR A 1 98 ? 8.952 17.858 12.257 1.00 11.51 95 THR A N 1
ATOM 872 C CA . THR A 1 98 ? 9.864 17.784 13.395 1.00 12.10 95 THR A CA 1
ATOM 873 C C . THR A 1 98 ? 10.658 19.068 13.534 1.00 11.76 95 THR A C 1
ATOM 874 O O . THR A 1 98 ? 10.671 19.921 12.644 1.00 12.18 95 THR A O 1
ATOM 878 N N . LEU A 1 99 ? 11.397 19.211 14.652 1.00 12.93 96 LEU A N 1
ATOM 879 C CA . LEU A 1 99 ? 12.216 20.380 14.788 1.00 14.78 96 LEU A CA 1
ATOM 880 C C . LEU A 1 99 ? 13.240 20.488 13.639 1.00 13.56 96 LEU A C 1
ATOM 881 O O . LEU A 1 99 ? 13.497 21.598 13.136 1.00 15.48 96 LEU A O 1
ATOM 886 N N . GLU A 1 100 ? 13.768 19.339 13.199 1.00 12.23 97 GLU A N 1
ATOM 887 C CA . GLU A 1 100 ? 14.755 19.362 12.102 1.00 11.46 97 GLU A CA 1
ATOM 888 C C . GLU A 1 100 ? 14.120 19.644 10.756 1.00 11.59 97 GLU A C 1
ATOM 889 O O . GLU A 1 100 ? 14.729 20.343 9.939 1.00 13.06 97 GLU A O 1
ATOM 895 N N . SER A 1 101 ? 12.898 19.156 10.524 1.00 10.95 98 SER A N 1
ATOM 896 C CA . SER A 1 101 ? 12.230 19.399 9.229 1.00 11.14 98 SER A CA 1
ATOM 897 C C . SER A 1 101 ? 11.643 20.803 9.168 1.00 10.83 98 SER A C 1
ATOM 898 O O . SER A 1 101 ? 11.276 21.284 8.088 1.00 12.27 98 SER A O 1
ATOM 901 N N . GLY A 1 102 ? 11.497 21.444 10.332 1.00 12.01 99 GLY A N 1
ATOM 902 C CA . GLY A 1 102 ? 11.056 22.824 10.418 1.00 12.35 99 GLY A CA 1
ATOM 903 C C . GLY A 1 102 ? 9.549 22.924 10.258 1.00 11.80 99 GLY A C 1
ATOM 904 O O . GLY A 1 102 ? 8.796 22.521 11.147 1.00 12.68 99 GLY A O 1
ATOM 913 N N . VAL A 1 104 ? 8.232 21.648 7.226 1.00 10.95 101 VAL A N 1
ATOM 914 C CA . VAL A 1 104 ? 7.946 20.743 6.129 1.00 10.52 101 VAL A CA 1
ATOM 915 C C . VAL A 1 104 ? 7.643 19.353 6.688 1.00 10.22 101 VAL A C 1
ATOM 916 O O . VAL A 1 104 ? 8.488 18.749 7.332 1.00 10.95 101 VAL A O 1
ATOM 920 N N . PRO A 1 105 ? 6.448 18.829 6.432 1.00 10.29 102 PRO A N 1
ATOM 921 C CA . PRO A 1 105 ? 6.165 17.448 6.860 1.00 10.48 102 PRO A CA 1
ATOM 922 C C . PRO A 1 105 ? 7.040 16.478 6.083 1.00 10.32 102 PRO A C 1
ATOM 923 O O . PRO A 1 105 ? 7.278 16.665 4.861 1.00 11.58 102 PRO A O 1
ATOM 927 N N . ILE A 1 106 ? 7.499 15.432 6.785 1.00 10.33 103 ILE A N 1
ATOM 928 C CA . ILE A 1 106 ? 8.327 14.397 6.188 1.00 11.19 103 ILE A CA 1
ATOM 929 C C . ILE A 1 106 ? 7.789 13.013 6.533 1.00 10.63 103 ILE A C 1
ATOM 930 O O . ILE A 1 106 ? 7.098 12.840 7.520 1.00 11.58 103 ILE A O 1
ATOM 935 N N A SER A 1 107 ? 8.167 12.026 5.738 0.50 11.91 104 SER A N 1
ATOM 936 N N B SER A 1 107 ? 8.094 12.004 5.725 0.50 12.19 104 SER A N 1
ATOM 937 C CA A SER A 1 107 ? 7.808 10.643 5.950 0.50 12.24 104 SER A CA 1
ATOM 938 C CA B SER A 1 107 ? 7.636 10.633 5.966 0.50 13.12 104 SER A CA 1
ATOM 939 C C A SER A 1 107 ? 8.838 9.979 6.832 0.50 12.62 104 SER A C 1
ATOM 940 C C B SER A 1 107 ? 8.719 9.830 6.664 0.50 13.23 104 SER A C 1
ATOM 941 O O A SER A 1 107 ? 10.073 10.171 6.668 0.50 13.90 104 SER A O 1
ATOM 942 O O B SER A 1 107 ? 9.869 9.782 6.180 0.50 14.39 104 SER A O 1
ATOM 947 N N . ILE A 1 108 ? 8.343 9.186 7.777 1.00 12.62 105 ILE A N 1
ATOM 948 C CA . ILE A 1 108 ? 9.229 8.329 8.547 1.00 13.25 105 ILE A CA 1
ATOM 949 C C . ILE A 1 108 ? 8.613 6.974 8.793 1.00 11.91 105 ILE A C 1
ATOM 950 O O . ILE A 1 108 ? 7.383 6.818 8.769 1.00 12.85 105 ILE A O 1
ATOM 955 N N . PRO A 1 109 ? 9.427 5.959 9.069 1.00 12.23 106 PRO A N 1
ATOM 956 C CA . PRO A 1 109 ? 8.851 4.640 9.363 1.00 11.75 106 PRO A CA 1
ATOM 957 C C . PRO A 1 109 ? 7.981 4.695 10.625 1.00 11.75 106 PRO A C 1
ATOM 958 O O . PRO A 1 109 ? 8.372 5.278 11.656 1.00 12.16 106 PRO A O 1
ATOM 962 N N . LEU A 1 110 ? 6.812 4.063 10.581 1.00 12.52 107 LEU A N 1
ATOM 963 C CA . LEU A 1 110 ? 5.928 4.027 11.715 1.00 12.75 107 LEU A CA 1
ATOM 964 C C . LEU A 1 110 ? 6.601 3.473 12.955 1.00 12.90 107 LEU A C 1
ATOM 965 O O . LEU A 1 110 ? 6.373 4.009 14.071 1.00 13.11 107 LEU A O 1
ATOM 970 N N A GLU A 1 111 ? 7.435 2.437 12.771 0.50 13.34 108 GLU A N 1
ATOM 971 N N B GLU A 1 111 ? 7.429 2.443 12.827 0.50 13.72 108 GLU A N 1
ATOM 972 C CA A GLU A 1 111 ? 8.171 1.804 13.872 0.50 13.99 108 GLU A CA 1
ATOM 973 C CA B GLU A 1 111 ? 8.001 1.869 14.038 0.50 14.12 108 GLU A CA 1
ATOM 974 C C A GLU A 1 111 ? 8.975 2.841 14.673 0.50 13.21 108 GLU A C 1
ATOM 975 C C B GLU A 1 111 ? 9.019 2.829 14.711 0.50 13.46 108 GLU A C 1
ATOM 976 O O A GLU A 1 111 ? 9.003 2.829 15.917 0.50 12.83 108 GLU A O 1
ATOM 977 O O B GLU A 1 111 ? 9.255 2.746 15.928 0.50 13.00 108 GLU A O 1
ATOM 988 N N . ASP A 1 112 ? 9.580 3.767 13.944 1.00 12.55 109 ASP A N 1
ATOM 989 C CA . ASP A 1 112 ? 10.436 4.781 14.559 1.00 12.68 109 ASP A CA 1
ATOM 990 C C . ASP A 1 112 ? 9.635 5.730 15.440 1.00 13.41 109 ASP A C 1
ATOM 991 O O . ASP A 1 112 ? 10.087 6.127 16.527 1.00 13.94 109 ASP A O 1
ATOM 996 N N . LEU A 1 113 ? 8.445 6.099 14.966 1.00 11.99 110 LEU A N 1
ATOM 997 C CA . LEU A 1 113 ? 7.599 6.972 15.753 1.00 12.37 110 LEU A CA 1
ATOM 998 C C . LEU A 1 113 ? 7.055 6.227 16.973 1.00 12.46 110 LEU A C 1
ATOM 999 O O . LEU A 1 113 ? 7.032 6.773 18.107 1.00 13.38 110 LEU A O 1
ATOM 1004 N N . LEU A 1 114 ? 6.677 4.965 16.798 1.00 12.41 111 LEU A N 1
ATOM 1005 C CA . LEU A 1 114 ? 6.173 4.156 17.941 1.00 13.68 111 LEU A CA 1
ATOM 1006 C C . LEU A 1 114 ? 7.214 4.103 19.044 1.00 13.60 111 LEU A C 1
ATOM 1007 O O . LEU A 1 114 ? 6.876 4.190 20.221 1.00 14.82 111 LEU A O 1
ATOM 1012 N N A GLU A 1 115 ? 8.490 3.946 18.694 0.50 13.22 112 GLU A N 1
ATOM 1013 N N B GLU A 1 115 ? 8.468 3.940 18.647 0.50 13.19 112 GLU A N 1
ATOM 1014 C CA A GLU A 1 115 ? 9.540 3.844 19.727 0.50 13.14 112 GLU A CA 1
ATOM 1015 C CA B GLU A 1 115 ? 9.561 3.835 19.592 0.50 14.95 112 GLU A CA 1
ATOM 1016 C C A GLU A 1 115 ? 9.788 5.121 20.497 0.50 13.16 112 GLU A C 1
ATOM 1017 C C B GLU A 1 115 ? 9.696 5.078 20.472 0.50 14.13 112 GLU A C 1
ATOM 1018 O O A GLU A 1 115 ? 10.317 5.073 21.612 0.50 13.23 112 GLU A O 1
ATOM 1019 O O B GLU A 1 115 ? 9.959 4.947 21.672 0.50 16.02 112 GLU A O 1
ATOM 1030 N N . GLN A 1 116 ? 9.507 6.277 19.896 1.00 12.72 113 GLN A N 1
ATOM 1031 C CA . GLN A 1 116 ? 9.727 7.536 20.615 1.00 12.66 113 GLN A CA 1
ATOM 1032 C C . GLN A 1 116 ? 8.475 8.120 21.267 1.00 11.46 113 GLN A C 1
ATOM 1033 O O . GLN A 1 116 ? 8.577 9.080 22.048 1.00 12.45 113 GLN A O 1
ATOM 1039 N N . TYR A 1 117 ? 7.295 7.645 20.886 1.00 11.21 114 TYR A N 1
ATOM 1040 C CA . TYR A 1 117 ? 6.060 8.262 21.354 1.00 11.25 114 TYR A CA 1
ATOM 1041 C C . TYR A 1 117 ? 5.775 7.869 22.805 1.00 12.59 114 TYR A C 1
ATOM 1042 O O . TYR A 1 117 ? 5.907 6.694 23.159 1.00 14.83 114 TYR A O 1
ATOM 1051 N N . THR A 1 118 ? 5.394 8.848 23.633 1.00 12.01 115 THR A N 1
ATOM 1052 C CA . THR A 1 118 ? 5.190 8.599 25.064 1.00 13.09 115 THR A CA 1
ATOM 1053 C C . THR A 1 118 ? 3.815 8.070 25.409 1.00 12.84 115 THR A C 1
ATOM 1054 O O . THR A 1 118 ? 3.606 7.634 26.550 1.00 15.10 115 THR A O 1
ATOM 1058 N N . GLY A 1 119 ? 2.844 8.158 24.497 1.00 11.42 116 GLY A N 1
ATOM 1059 C CA . GLY A 1 119 ? 1.461 7.852 24.851 1.00 11.29 116 GLY A CA 1
ATOM 1060 C C . GLY A 1 119 ? 0.619 9.079 25.136 1.00 10.02 116 GLY A C 1
ATOM 1061 O O . GLY A 1 119 ? -0.578 8.953 25.414 1.00 11.02 116 GLY A O 1
ATOM 1062 N N . ARG A 1 120 ? 1.238 10.264 25.134 1.00 10.12 117 ARG A N 1
ATOM 1063 C CA . ARG A 1 120 ? 0.531 11.521 25.405 1.00 10.05 117 ARG A CA 1
ATOM 1064 C C . ARG A 1 120 ? 0.583 12.415 24.172 1.00 9.68 117 ARG A C 1
ATOM 1065 O O . ARG A 1 120 ? 1.640 12.529 23.523 1.00 10.13 117 ARG A O 1
ATOM 1073 N N . TYR A 1 121 ? -0.534 13.065 23.848 1.00 9.33 118 TYR A N 1
ATOM 1074 C CA . TYR A 1 121 ? -0.567 13.977 22.695 1.00 10.05 118 TYR A CA 1
ATOM 1075 C C . TYR A 1 121 ? -1.496 15.141 23.011 1.00 9.08 118 TYR A C 1
ATOM 1076 O O . TYR A 1 121 ? -2.270 15.070 23.971 1.00 10.40 118 TYR A O 1
ATOM 1085 N N . PHE A 1 122 ? -1.418 16.206 22.207 1.00 8.65 119 PHE A N 1
ATOM 1086 C CA . PHE A 1 122 ? -2.365 17.321 22.280 1.00 9.48 119 PHE A CA 1
ATOM 1087 C C . PHE A 1 122 ? -3.260 17.323 21.086 1.00 9.14 119 PHE A C 1
ATOM 1088 O O . PHE A 1 122 ? -2.801 17.292 19.919 1.00 9.73 119 PHE A O 1
ATOM 1096 N N A LEU A 1 123 ? -4.560 17.390 21.384 0.50 9.20 120 LEU A N 1
ATOM 1097 N N B LEU A 1 123 ? -4.552 17.355 21.366 0.50 9.20 120 LEU A N 1
ATOM 1098 C CA A LEU A 1 123 ? -5.611 17.695 20.415 0.50 10.14 120 LEU A CA 1
ATOM 1099 C CA B LEU A 1 123 ? -5.525 17.649 20.349 0.50 9.78 120 LEU A CA 1
ATOM 1100 C C A LEU A 1 123 ? -5.691 19.200 20.240 0.50 10.59 120 LEU A C 1
ATOM 1101 C C B LEU A 1 123 ? -5.537 19.174 20.236 0.50 10.63 120 LEU A C 1
ATOM 1102 O O A LEU A 1 123 ? -5.911 19.903 21.236 0.50 11.19 120 LEU A O 1
ATOM 1103 O O B LEU A 1 123 ? -5.475 19.869 21.262 0.50 11.03 120 LEU A O 1
ATOM 1112 N N . VAL A 1 124 ? -5.537 19.698 19.009 1.00 10.59 121 VAL A N 1
ATOM 1113 C CA . VAL A 1 124 ? -5.470 21.141 18.781 1.00 10.83 121 VAL A CA 1
ATOM 1114 C C . VAL A 1 124 ? -6.567 21.512 17.806 1.00 11.57 121 VAL A C 1
ATOM 1115 O O . VAL A 1 124 ? -6.722 20.837 16.759 1.00 12.66 121 VAL A O 1
ATOM 1119 N N . LYS A 1 125 ? -7.323 22.557 18.113 1.00 11.73 122 LYS A N 1
ATOM 1120 C CA . LYS A 1 125 ? -8.403 23.011 17.225 1.00 12.21 122 LYS A CA 1
ATOM 1121 C C . LYS A 1 125 ? -8.466 24.532 17.335 1.00 13.42 122 LYS A C 1
ATOM 1122 O O . LYS A 1 125 ? -7.836 25.134 18.199 1.00 13.25 122 LYS A O 1
ATOM 1128 N N A LYS A 1 126 ? -9.215 25.164 16.433 0.50 14.10 123 LYS A N 1
ATOM 1129 N N B LYS A 1 126 ? -9.253 25.143 16.452 0.50 14.63 123 LYS A N 1
ATOM 1130 C CA A LYS A 1 126 ? -9.368 26.616 16.471 0.50 16.12 123 LYS A CA 1
ATOM 1131 C CA B LYS A 1 126 ? -9.476 26.579 16.507 0.50 17.00 123 LYS A CA 1
ATOM 1132 C C A LYS A 1 126 ? -10.325 27.013 17.596 0.50 17.28 123 LYS A C 1
ATOM 1133 C C B LYS A 1 126 ? -10.323 26.963 17.708 0.50 17.67 123 LYS A C 1
ATOM 1134 O O A LYS A 1 126 ? -11.345 26.345 17.797 0.50 18.08 123 LYS A O 1
ATOM 1135 O O B LYS A 1 126 ? -11.249 26.243 18.088 0.50 18.19 123 LYS A O 1
ATOM 1146 N N . GLN A 1 127 ? -10.027 28.118 18.296 1.00 18.89 124 GLN A N 1
ATOM 1147 C CA . GLN A 1 127 ? -10.975 28.727 19.261 1.00 22.15 124 GLN A CA 1
ATOM 1148 C C . GLN A 1 127 ? -12.306 29.094 18.552 1.00 23.60 124 GLN A C 1
ATOM 1149 O O . GLN A 1 127 ? -12.260 29.578 17.420 1.00 24.74 124 GLN A O 1
#

B-factor: mean 18.39, std 8.46, range [8.51, 74.31]

Secondary structure (DSSP, 8-state):
---HHHHHHHHHHHHTT----HHHHHTT---BTTB--TTTHHHHHHHHTEEEEEEE--GGGS-GGG-SEEEEEGGGEEEEEEEE----EEEEE-TTT---EEEEHHHHHHHEEEEEEEEEE-

Solvent-accessible surface area: 6840 Å² total